Protein AF-A0A8S3AY56-F1 (afdb_monomer)

Secondary structure (DSSP, 8-state):
------PPPPHHHHHHHHHHHHHTTT-S--SS---S-EEEEE-HHHHHHHGGGHHHHGGGEEEEESSS----EEEEEEEEEE---HHHHHHHHHHHHTT-EEEEEEEESSPPPHHHHHHHHHHT-

Nearest PDB structures (foldseek):
  1y9j-assembly1_A  TM=8.252E-01  e=1.078E-09  Rattus norvegicus
  1mqs-assembly1_A  TM=8.096E-01  e=7.688E-08  Saccharomyces cerevisiae
  6xm1-assembly2_C  TM=7.464E-01  e=9.213E-07  Thermochaetoides thermophila
  6xjl-assembly1_A  TM=7.254E-01  e=1.115E-06  Thermochaetoides thermophila
  6xmd-assembly1_A  TM=7.052E-01  e=2.899E-06  Thermochaetoides thermophila

Foldseek 3Di:
DDDPPPDPQDPVRVLLQVVLCLQCLVDPDDPARDQAAAEEEEEPVQCVSCVVVCVRPPPRYHYDYLPDDAAADAEHHYRYEYALDPSSLLSLLVCLVVNRYNYYHYHHPDDHDPVSVVSSVVSND

Radius of gyration: 15.76 Å; Cα contacts (8 Å, |Δi|>4): 165; chains: 1; bounding box: 28×42×46 Å

Mean predicted aligned error: 6.56 Å

Solvent-accessible surface area (backbone atoms only — not comparable to full-atom values): 7406 Å² total; per-residue (Å²): 140,80,79,81,81,89,62,86,77,49,75,67,53,51,52,52,52,51,51,41,28,53,74,36,74,66,46,94,81,64,101,59,69,62,77,65,64,32,35,40,34,24,38,76,69,33,44,67,67,43,60,87,49,41,93,81,61,53,93,40,50,47,81,41,54,65,85,53,90,80,78,73,42,63,88,32,41,33,36,37,36,27,60,68,42,73,69,50,42,55,50,49,18,52,46,51,62,66,52,30,40,61,41,81,44,82,41,56,78,47,87,67,52,70,70,58,50,54,49,38,64,60,37,60,106

Organism: NCBI:txid392030

Structure (mmCIF, N/CA/C/O backbone):
data_AF-A0A8S3AY56-F1
#
_entry.id   AF-A0A8S3AY56-F1
#
loop_
_atom_site.group_PDB
_atom_site.id
_atom_site.type_symbol
_atom_site.label_atom_id
_atom_site.label_alt_id
_atom_site.label_comp_id
_atom_site.label_asym_id
_atom_site.label_entity_id
_atom_site.label_seq_id
_atom_site.pdbx_PDB_ins_code
_atom_site.Cartn_x
_atom_site.Cartn_y
_atom_site.Cartn_z
_atom_site.occupancy
_atom_site.B_iso_or_equiv
_atom_site.auth_seq_id
_atom_site.auth_comp_id
_atom_site.auth_asym_id
_atom_site.auth_atom_id
_atom_site.pdbx_PDB_model_num
ATOM 1 N N . MET A 1 1 ? 6.755 24.588 -30.502 1.00 38.00 1 MET A N 1
ATOM 2 C CA . MET A 1 1 ? 5.720 23.535 -30.576 1.00 38.00 1 MET A CA 1
ATOM 3 C C . MET A 1 1 ? 6.403 22.260 -31.046 1.00 38.00 1 MET A C 1
ATOM 5 O O . MET A 1 1 ? 6.470 22.011 -32.239 1.00 38.00 1 MET A O 1
ATOM 9 N N . THR A 1 2 ? 7.035 21.526 -30.134 1.00 44.47 2 THR A N 1
ATOM 10 C CA . THR A 1 2 ? 7.699 20.255 -30.449 1.00 44.47 2 THR A CA 1
ATOM 11 C C . THR A 1 2 ? 6.752 19.130 -30.059 1.00 44.47 2 THR A C 1
ATOM 13 O O . THR A 1 2 ? 6.453 18.963 -28.878 1.00 44.47 2 THR A O 1
ATOM 16 N N . SER A 1 3 ? 6.235 18.411 -31.052 1.00 41.81 3 SER A N 1
ATOM 17 C CA . SER A 1 3 ? 5.467 17.179 -30.859 1.00 41.81 3 SER A CA 1
ATOM 18 C C . SER A 1 3 ? 6.274 16.181 -30.014 1.00 41.81 3 SER A C 1
ATOM 20 O O . SER A 1 3 ? 7.483 16.073 -30.236 1.00 41.81 3 SER A O 1
ATOM 22 N N . PRO A 1 4 ? 5.666 15.445 -29.067 1.00 56.12 4 PRO A N 1
ATOM 23 C CA . PRO A 1 4 ? 6.395 14.430 -28.322 1.00 56.12 4 PRO A CA 1
ATOM 24 C C . PRO A 1 4 ? 6.734 13.264 -29.259 1.00 56.12 4 PRO A C 1
ATOM 26 O O . PRO A 1 4 ? 5.906 12.809 -30.050 1.00 56.12 4 P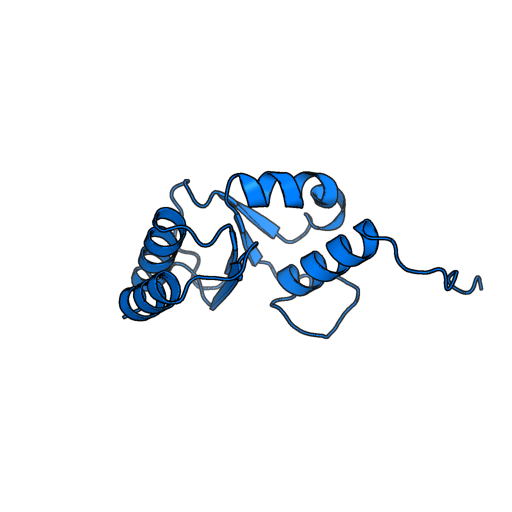RO A O 1
ATOM 29 N N . SER A 1 5 ? 7.987 12.821 -29.197 1.00 52.19 5 SER A N 1
ATOM 30 C CA . SER A 1 5 ? 8.522 11.683 -29.938 1.00 52.19 5 SER A CA 1
ATOM 31 C C . SER A 1 5 ? 7.744 10.413 -29.592 1.00 52.19 5 SER A C 1
ATOM 33 O O . SER A 1 5 ? 7.879 9.880 -28.493 1.00 52.19 5 SER A O 1
ATOM 35 N N . ASN A 1 6 ? 6.945 9.924 -30.538 1.00 55.56 6 ASN A N 1
ATOM 36 C CA . ASN A 1 6 ? 6.160 8.696 -30.419 1.00 55.56 6 ASN A CA 1
ATOM 37 C C . ASN A 1 6 ? 7.049 7.458 -30.671 1.00 55.56 6 ASN A C 1
ATOM 39 O O . ASN A 1 6 ? 6.867 6.734 -31.648 1.00 55.56 6 ASN A O 1
ATOM 43 N N . GLY A 1 7 ? 8.088 7.284 -29.848 1.00 67.38 7 GLY A N 1
ATOM 44 C CA . GLY A 1 7 ? 8.887 6.057 -29.793 1.00 67.38 7 GLY A CA 1
ATOM 45 C C . GLY A 1 7 ? 8.236 5.026 -28.862 1.00 67.38 7 GLY A C 1
ATOM 46 O O . GLY A 1 7 ? 7.449 5.417 -27.999 1.00 67.38 7 GLY A O 1
ATOM 47 N N . PRO A 1 8 ? 8.531 3.720 -29.008 1.00 76.12 8 PRO A N 1
ATOM 48 C CA . PRO A 1 8 ? 8.049 2.724 -28.057 1.00 76.12 8 PRO A CA 1
ATOM 49 C C . PRO A 1 8 ? 8.560 3.077 -26.655 1.00 76.12 8 PRO A C 1
ATOM 51 O O . PRO A 1 8 ? 9.759 3.283 -26.462 1.00 76.12 8 PRO A O 1
ATOM 54 N N . LEU A 1 9 ? 7.638 3.179 -25.696 1.00 78.06 9 LEU A N 1
ATOM 55 C CA . LEU A 1 9 ? 7.946 3.463 -24.295 1.00 78.06 9 LEU A CA 1
ATOM 56 C C . LEU A 1 9 ? 8.951 2.430 -23.766 1.00 78.06 9 LEU A C 1
ATOM 58 O O . LEU A 1 9 ? 8.790 1.226 -23.983 1.00 78.06 9 LEU A O 1
ATOM 62 N N . SER A 1 10 ? 9.988 2.885 -23.064 1.00 88.56 10 SER A N 1
ATOM 63 C CA . SER A 1 10 ? 10.966 1.980 -22.461 1.00 88.56 10 SER A CA 1
ATOM 64 C C . SER A 1 10 ? 10.345 1.201 -21.295 1.00 88.56 10 SER A C 1
ATOM 66 O O . SER A 1 10 ? 9.312 1.587 -20.745 1.00 88.56 10 SER A O 1
ATOM 68 N N . LEU A 1 11 ? 10.980 0.104 -20.866 1.00 87.75 11 LEU A N 1
ATOM 69 C CA . LEU A 1 11 ? 10.566 -0.602 -19.644 1.00 87.75 11 LEU A CA 1
ATOM 70 C C . LEU A 1 11 ? 10.533 0.349 -18.436 1.00 87.75 11 LEU A C 1
ATOM 72 O O . LEU A 1 11 ? 9.610 0.289 -17.628 1.00 87.75 11 LEU A O 1
ATOM 76 N N . ARG A 1 12 ? 11.510 1.261 -18.354 1.00 85.25 12 ARG A N 1
ATOM 77 C CA . ARG A 1 12 ? 11.580 2.277 -17.302 1.00 85.25 12 ARG A CA 1
ATOM 78 C C . ARG A 1 12 ? 10.377 3.219 -17.353 1.00 85.25 12 ARG A C 1
ATOM 80 O O . ARG A 1 12 ? 9.806 3.509 -16.309 1.00 85.25 12 ARG A O 1
ATOM 87 N N . ASP A 1 13 ? 9.956 3.644 -18.543 1.00 87.00 13 ASP A N 1
ATOM 88 C CA . ASP A 1 13 ? 8.790 4.525 -18.696 1.00 87.00 13 ASP A CA 1
ATOM 89 C C . ASP A 1 13 ? 7.498 3.831 -18.250 1.00 87.00 13 ASP A C 1
ATOM 91 O O . ASP A 1 13 ? 6.681 4.433 -17.556 1.00 87.00 13 ASP A O 1
ATOM 95 N N . HIS A 1 14 ? 7.339 2.544 -18.576 1.00 87.31 14 HIS A N 1
ATOM 96 C CA . HIS A 1 14 ? 6.202 1.748 -18.107 1.00 87.31 14 HIS A CA 1
ATOM 97 C C . HIS A 1 14 ? 6.210 1.571 -16.585 1.00 87.31 14 HIS A C 1
ATOM 99 O O . HIS A 1 14 ? 5.164 1.696 -15.950 1.00 87.31 14 HIS A O 1
ATOM 105 N N . GLN A 1 15 ? 7.379 1.321 -15.986 1.00 86.25 15 GLN A N 1
ATOM 106 C CA . GLN A 1 15 ? 7.521 1.230 -14.531 1.00 86.25 15 GLN A CA 1
ATOM 107 C C . GLN A 1 15 ? 7.150 2.551 -13.851 1.00 86.25 15 GLN A C 1
ATOM 109 O O . GLN A 1 15 ? 6.367 2.555 -12.904 1.00 86.25 15 GLN A O 1
ATOM 114 N N . ILE A 1 16 ? 7.652 3.679 -14.361 1.00 86.25 16 ILE A N 1
ATOM 115 C CA . ILE A 1 16 ? 7.317 5.010 -13.841 1.00 86.25 16 ILE A CA 1
ATOM 116 C C . ILE A 1 16 ? 5.814 5.272 -13.962 1.00 86.25 16 ILE A C 1
ATOM 118 O O . ILE A 1 16 ? 5.202 5.751 -13.009 1.00 86.25 16 ILE A O 1
ATOM 122 N N . ALA A 1 17 ? 5.204 4.944 -15.103 1.00 86.25 17 ALA A N 1
ATOM 123 C CA . ALA A 1 17 ? 3.770 5.116 -15.312 1.00 86.25 17 ALA A CA 1
ATOM 124 C C . ALA A 1 17 ? 2.938 4.280 -14.324 1.00 86.25 17 ALA A C 1
ATOM 126 O O . ALA A 1 17 ? 2.008 4.808 -13.714 1.00 86.25 17 ALA A O 1
ATOM 127 N N . ALA A 1 18 ? 3.310 3.015 -14.104 1.00 88.50 18 ALA A N 1
ATOM 128 C CA . ALA A 1 18 ? 2.637 2.139 -13.148 1.00 88.50 18 ALA A CA 1
ATOM 129 C C . ALA A 1 18 ? 2.747 2.663 -11.707 1.00 88.50 18 ALA A C 1
ATOM 131 O O . ALA A 1 18 ? 1.746 2.736 -10.998 1.00 88.50 18 ALA A O 1
ATOM 132 N N . ILE A 1 19 ? 3.937 3.104 -11.282 1.00 88.75 19 ILE A N 1
ATOM 133 C CA . ILE A 1 19 ? 4.129 3.686 -9.946 1.00 88.75 19 ILE A CA 1
ATOM 134 C C . ILE A 1 19 ? 3.326 4.983 -9.793 1.00 88.75 19 ILE A C 1
ATOM 136 O O . ILE A 1 19 ? 2.676 5.176 -8.771 1.00 88.75 19 ILE A O 1
ATOM 140 N N . LYS A 1 20 ? 3.289 5.853 -10.808 1.00 86.81 20 LYS A N 1
ATOM 141 C CA . LYS A 1 20 ? 2.453 7.065 -10.776 1.00 86.81 20 LYS A CA 1
ATOM 142 C C . LYS A 1 20 ? 0.969 6.735 -10.623 1.00 86.81 20 LYS A C 1
ATOM 144 O O . LYS A 1 20 ? 0.293 7.397 -9.844 1.00 86.81 20 LY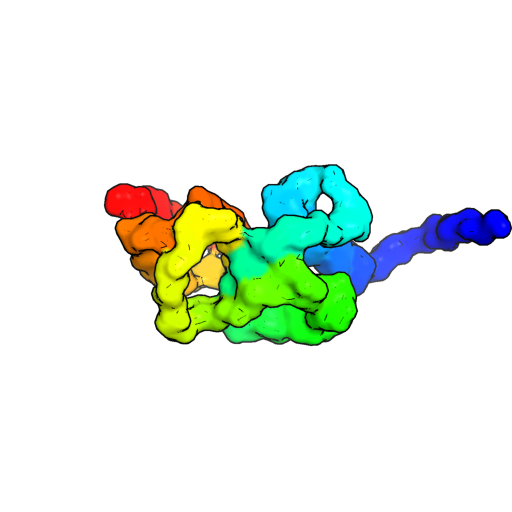S A O 1
ATOM 149 N N . GLN A 1 21 ? 0.477 5.699 -11.302 1.00 89.25 21 GLN A N 1
ATOM 150 C CA . GLN A 1 21 ? -0.901 5.233 -11.143 1.00 89.25 21 GLN A CA 1
ATOM 151 C C . GLN A 1 21 ? -1.175 4.724 -9.719 1.00 89.25 21 GLN A C 1
ATOM 153 O O . GLN A 1 21 ? -2.189 5.092 -9.127 1.00 89.25 21 GLN A O 1
ATOM 158 N N . ILE A 1 22 ? -0.255 3.943 -9.147 1.00 90.88 22 ILE A N 1
ATOM 159 C CA . ILE A 1 22 ? -0.339 3.458 -7.759 1.00 90.88 22 ILE A CA 1
ATOM 160 C C . ILE A 1 22 ? -0.418 4.634 -6.774 1.00 90.88 22 ILE A C 1
ATOM 162 O O . ILE A 1 22 ? -1.270 4.660 -5.888 1.00 90.88 22 ILE A O 1
ATOM 166 N N . LEU A 1 23 ? 0.428 5.648 -6.963 1.00 88.44 23 LEU A N 1
ATOM 167 C CA . LEU A 1 23 ? 0.442 6.859 -6.137 1.00 88.44 23 LEU A CA 1
ATOM 168 C C . LEU A 1 23 ? -0.792 7.746 -6.356 1.00 88.44 23 LEU A C 1
ATOM 170 O O . LEU A 1 23 ? -1.178 8.490 -5.459 1.00 88.44 23 LEU A O 1
ATOM 174 N N . ASN A 1 24 ? -1.448 7.623 -7.509 1.00 88.44 24 ASN A N 1
ATOM 175 C CA . ASN A 1 24 ? -2.739 8.234 -7.826 1.00 88.44 24 ASN A CA 1
ATOM 176 C C . ASN A 1 24 ? -3.926 7.377 -7.383 1.00 88.44 24 ASN A C 1
ATOM 178 O O . ASN A 1 24 ? -4.993 7.429 -8.000 1.00 88.44 24 ASN A O 1
ATOM 182 N N . LEU A 1 25 ? -3.755 6.589 -6.318 1.00 89.50 25 LEU A N 1
ATOM 183 C CA . LEU A 1 25 ? -4.831 5.805 -5.712 1.00 89.50 25 LEU A CA 1
ATOM 184 C C . LEU A 1 25 ? -5.480 4.834 -6.718 1.00 89.50 25 LEU A C 1
ATOM 186 O O . LEU A 1 25 ? -6.684 4.592 -6.689 1.00 89.50 25 LEU A O 1
ATOM 190 N N . ASN A 1 26 ? -4.679 4.307 -7.652 1.00 88.62 26 ASN A N 1
ATOM 191 C CA . ASN A 1 26 ? -5.105 3.438 -8.754 1.00 88.62 26 ASN A CA 1
ATOM 192 C C . ASN A 1 26 ? -6.147 4.047 -9.708 1.00 88.62 26 ASN A C 1
ATOM 194 O O . ASN A 1 26 ? -6.758 3.328 -10.502 1.00 88.62 26 ASN A O 1
ATOM 198 N N . THR A 1 27 ? -6.326 5.369 -9.687 1.00 83.94 27 THR A N 1
ATOM 199 C CA . THR A 1 27 ? -7.218 6.059 -10.620 1.00 83.94 27 THR A CA 1
ATOM 200 C C . THR A 1 27 ? -6.568 6.181 -11.999 1.00 83.94 27 THR A C 1
ATOM 202 O O . THR A 1 27 ? -5.383 6.479 -12.142 1.00 83.94 27 THR A O 1
ATOM 205 N N . SER A 1 28 ? -7.354 5.959 -13.053 1.00 66.56 28 SER A N 1
ATOM 206 C CA . SER A 1 28 ? -6.904 6.013 -14.453 1.00 66.56 28 SER A CA 1
ATOM 207 C C . SER A 1 28 ? -6.670 7.438 -14.978 1.00 66.56 28 SER A C 1
ATOM 209 O O . SER A 1 28 ? -6.411 7.629 -16.165 1.00 66.56 28 SER A O 1
ATOM 211 N N . SER A 1 29 ? -6.773 8.453 -14.117 1.00 59.47 29 SER A N 1
ATOM 212 C CA . SER A 1 29 ? -6.844 9.861 -14.508 1.00 59.47 29 SER A CA 1
ATOM 213 C C . SER A 1 29 ? -5.666 10.661 -13.960 1.00 59.47 29 SER A C 1
ATOM 215 O O . SER A 1 29 ? -5.778 11.309 -12.930 1.00 59.47 29 SER A O 1
ATOM 217 N N . SER A 1 30 ? -4.540 10.610 -14.678 1.00 55.44 30 SER A N 1
ATOM 218 C CA . SER A 1 30 ? -3.605 11.722 -14.949 1.00 55.44 30 SER A CA 1
ATOM 219 C C . SER A 1 30 ? -2.166 11.216 -15.104 1.00 55.44 30 SER A C 1
ATOM 221 O O . SER A 1 30 ? -1.694 10.377 -14.342 1.00 55.44 30 SE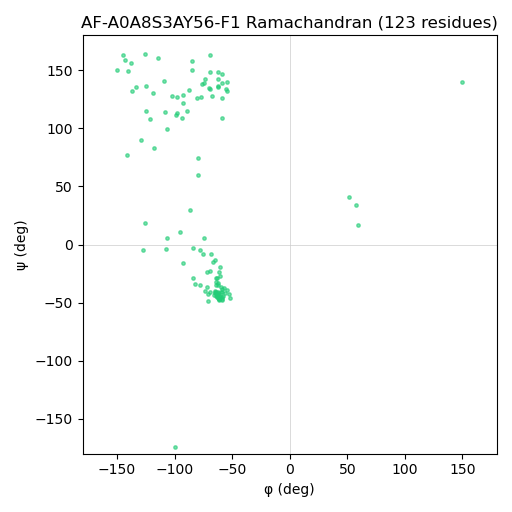R A O 1
ATOM 223 N N . ALA A 1 31 ? -1.431 11.788 -16.064 1.00 60.12 31 ALA A N 1
ATOM 224 C CA . ALA A 1 31 ? 0.018 11.607 -16.208 1.00 60.12 31 ALA A CA 1
ATOM 225 C C . ALA A 1 31 ? 0.828 12.261 -15.062 1.00 60.12 31 ALA A C 1
ATOM 227 O O . ALA A 1 31 ? 2.048 12.086 -14.979 1.00 60.12 31 ALA A O 1
ATOM 228 N N . THR A 1 32 ? 0.163 13.028 -14.194 1.00 64.75 32 THR A N 1
ATOM 229 C CA . THR A 1 32 ? 0.743 13.724 -13.041 1.00 64.75 32 THR A CA 1
ATOM 230 C C . THR A 1 32 ? 0.301 13.070 -11.739 1.00 64.75 32 THR A C 1
ATOM 232 O O . THR A 1 32 ? -0.862 12.696 -11.605 1.00 64.75 32 THR A O 1
ATOM 235 N N . VAL A 1 33 ? 1.210 12.974 -10.766 1.00 64.44 33 VAL A N 1
ATOM 236 C CA . VAL A 1 33 ? 0.851 12.559 -9.404 1.00 64.44 33 VAL A CA 1
ATOM 237 C C . VAL A 1 33 ? -0.010 13.653 -8.770 1.00 64.44 33 VAL A C 1
ATOM 239 O O . VAL A 1 33 ? 0.364 14.825 -8.810 1.00 64.44 33 VAL A O 1
ATOM 242 N N . ASP A 1 34 ? -1.168 13.281 -8.236 1.00 72.88 34 ASP A N 1
ATOM 243 C CA . ASP A 1 34 ? -2.068 14.172 -7.514 1.00 72.88 34 ASP A CA 1
ATOM 244 C C . ASP A 1 34 ? -1.395 14.730 -6.245 1.00 72.88 34 ASP A C 1
ATOM 246 O O . ASP A 1 34 ? -0.658 14.031 -5.547 1.00 72.88 34 ASP A O 1
ATOM 250 N N . THR A 1 35 ? -1.677 16.000 -5.947 1.00 74.88 35 THR A N 1
ATOM 251 C CA . THR A 1 35 ? -1.070 16.771 -4.855 1.00 74.88 35 THR A CA 1
ATOM 252 C C . THR A 1 35 ? -1.634 16.454 -3.471 1.00 74.88 35 THR A C 1
ATOM 254 O O . THR A 1 35 ? -1.137 17.000 -2.486 1.00 74.88 35 THR A O 1
ATOM 257 N N . ALA A 1 36 ? -2.669 15.613 -3.360 1.00 82.75 36 ALA A N 1
ATOM 258 C CA . ALA A 1 36 ? -3.159 15.199 -2.051 1.00 82.75 36 ALA A CA 1
ATOM 259 C C . ALA A 1 36 ? -2.073 14.427 -1.291 1.00 82.75 36 ALA A C 1
ATOM 261 O O . ALA A 1 36 ? -1.400 13.562 -1.862 1.00 82.75 36 ALA A O 1
ATOM 262 N N . TRP A 1 37 ? -1.931 14.734 -0.002 1.00 87.75 37 TRP A N 1
ATOM 263 C CA . TRP A 1 37 ? -1.018 14.037 0.896 1.00 87.75 37 TRP A CA 1
ATOM 264 C C . TRP A 1 37 ? -1.405 12.566 1.017 1.00 87.75 37 TRP A C 1
ATOM 266 O O . TRP A 1 37 ? -2.582 12.240 1.154 1.00 87.75 37 TRP A O 1
ATOM 276 N N . LYS A 1 38 ? -0.410 11.678 0.945 1.00 91.62 38 LYS A N 1
ATOM 277 C CA . LYS A 1 38 ? -0.590 10.224 1.068 1.00 91.62 38 LYS A CA 1
ATOM 278 C C . LYS A 1 38 ? 0.552 9.633 1.885 1.00 91.62 38 LYS A C 1
ATOM 280 O O . LYS A 1 38 ? 1.685 10.126 1.833 1.00 91.62 38 LYS A O 1
ATOM 285 N N . VAL A 1 39 ? 0.280 8.553 2.607 1.00 93.56 39 VAL A N 1
ATOM 286 C CA . VAL A 1 39 ? 1.325 7.753 3.256 1.00 93.56 39 VAL A CA 1
ATOM 287 C C . VAL A 1 39 ? 1.719 6.628 2.310 1.00 93.56 39 VAL A C 1
ATOM 289 O O . VAL A 1 39 ? 0.871 5.831 1.929 1.00 93.56 39 VAL A O 1
ATOM 292 N N . LEU A 1 40 ? 2.993 6.544 1.926 1.00 94.31 40 LEU A N 1
ATOM 293 C CA . LEU A 1 40 ? 3.521 5.410 1.170 1.00 94.31 40 LEU A CA 1
ATOM 294 C C . LEU A 1 40 ? 4.200 4.436 2.130 1.00 94.31 40 LEU A C 1
ATOM 296 O O . LEU A 1 40 ? 5.250 4.743 2.700 1.00 94.31 40 LEU A O 1
ATOM 300 N N . ILE A 1 41 ? 3.610 3.256 2.269 1.00 96.00 41 ILE A N 1
ATOM 301 C CA . ILE A 1 41 ? 4.141 2.143 3.041 1.00 96.00 41 ILE A CA 1
ATOM 302 C C . ILE A 1 41 ? 4.857 1.175 2.104 1.00 96.00 41 ILE A C 1
ATOM 304 O O . ILE A 1 41 ? 4.260 0.686 1.149 1.00 96.00 41 ILE A O 1
ATOM 308 N N . TYR A 1 42 ? 6.109 0.845 2.409 1.00 95.69 42 TYR A N 1
ATOM 309 C CA . TYR A 1 42 ? 6.913 -0.079 1.606 1.00 95.69 42 TYR A CA 1
ATOM 310 C C . TYR A 1 42 ? 7.718 -1.057 2.467 1.00 95.69 42 TYR A C 1
ATOM 312 O O . TYR A 1 42 ? 8.025 -0.793 3.634 1.00 95.69 42 TYR A O 1
ATOM 320 N N . ASP A 1 43 ? 8.071 -2.197 1.883 1.00 95.81 43 ASP A N 1
ATOM 321 C CA . ASP A 1 43 ? 9.025 -3.157 2.434 1.00 95.81 43 ASP A CA 1
ATOM 322 C C . ASP A 1 43 ? 10.408 -2.991 1.780 1.00 95.81 43 ASP A C 1
ATOM 324 O O . ASP A 1 43 ? 10.643 -2.047 1.028 1.00 95.81 43 ASP A O 1
ATOM 328 N N . GLU A 1 44 ? 11.351 -3.881 2.092 1.00 94.38 44 GLU A N 1
ATOM 329 C CA . GLU A 1 44 ? 12.723 -3.797 1.568 1.00 94.38 44 GLU A CA 1
ATOM 330 C C . GLU A 1 44 ? 12.755 -3.816 0.032 1.00 94.38 44 GLU A C 1
ATOM 332 O O . GLU A 1 44 ? 13.403 -2.967 -0.576 1.00 94.38 44 GLU A O 1
ATOM 337 N N . LEU A 1 45 ? 11.983 -4.703 -0.607 1.00 94.81 45 LEU A N 1
ATOM 338 C CA . LEU A 1 45 ? 11.933 -4.766 -2.069 1.00 94.81 45 LEU A CA 1
ATOM 339 C C . LEU A 1 45 ? 11.238 -3.538 -2.673 1.00 94.81 45 LEU A C 1
ATOM 341 O O . LEU A 1 45 ? 11.693 -2.998 -3.682 1.00 94.81 45 LEU A O 1
ATOM 345 N N . GLY A 1 46 ? 10.150 -3.069 -2.058 1.00 93.38 46 GLY A N 1
ATOM 346 C CA . GLY A 1 46 ? 9.474 -1.844 -2.469 1.00 93.38 46 GLY A CA 1
ATOM 347 C C . GLY A 1 46 ? 10.404 -0.634 -2.408 1.00 93.38 46 GLY A C 1
ATOM 348 O O . GLY A 1 46 ? 10.418 0.174 -3.338 1.00 93.38 46 GLY A O 1
ATOM 349 N N . GLN A 1 47 ? 11.239 -0.541 -1.369 1.00 93.12 47 GLN A N 1
ATOM 350 C CA . GLN A 1 47 ? 12.258 0.500 -1.250 1.00 93.12 47 GLN A CA 1
ATOM 351 C C . GLN A 1 47 ? 13.235 0.472 -2.429 1.00 93.12 47 GLN A C 1
ATOM 353 O O . GLN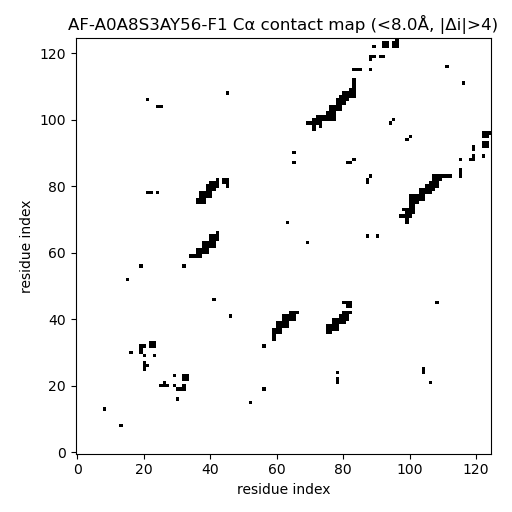 A 1 47 ? 13.484 1.520 -3.023 1.00 93.12 47 GLN A O 1
ATOM 358 N N . ASP A 1 48 ? 13.748 -0.704 -2.791 1.00 93.06 48 ASP A N 1
ATOM 359 C CA . ASP A 1 48 ? 14.698 -0.863 -3.897 1.00 93.06 48 ASP A CA 1
ATOM 360 C C . ASP A 1 48 ? 14.088 -0.482 -5.256 1.00 93.06 48 ASP A C 1
ATOM 362 O O . ASP A 1 48 ? 14.766 0.099 -6.106 1.00 93.06 48 ASP A O 1
ATOM 366 N N . ILE A 1 49 ? 12.793 -0.748 -5.457 1.00 90.94 49 ILE A N 1
ATOM 367 C CA . ILE A 1 49 ? 12.060 -0.376 -6.678 1.00 90.94 49 ILE A CA 1
ATOM 368 C C . ILE A 1 49 ? 11.771 1.132 -6.727 1.00 90.94 49 ILE A C 1
ATOM 370 O O . ILE A 1 49 ? 11.864 1.749 -7.789 1.00 90.94 49 ILE A O 1
ATOM 374 N N . ILE A 1 50 ? 11.411 1.738 -5.593 1.00 88.56 50 ILE A N 1
ATOM 375 C CA . ILE A 1 50 ? 10.993 3.144 -5.520 1.00 88.56 50 ILE A CA 1
ATOM 376 C C . ILE A 1 50 ? 12.194 4.100 -5.459 1.00 88.56 50 ILE A C 1
ATOM 378 O O . ILE A 1 50 ? 12.129 5.203 -6.008 1.00 88.56 50 ILE A O 1
ATOM 382 N N . ALA A 1 51 ? 13.298 3.711 -4.815 1.00 88.19 51 ALA A N 1
ATOM 383 C CA . ALA A 1 51 ? 14.465 4.570 -4.597 1.00 88.19 51 ALA A CA 1
ATOM 384 C C . ALA A 1 51 ? 15.015 5.234 -5.882 1.00 88.19 51 ALA A C 1
ATOM 386 O O . ALA A 1 51 ? 15.269 6.441 -5.852 1.00 88.19 51 ALA A O 1
ATOM 387 N N . PRO A 1 52 ? 15.127 4.538 -7.032 1.00 85.81 52 PRO A N 1
ATOM 388 C CA . PRO A 1 52 ? 15.562 5.146 -8.293 1.00 85.81 52 PRO A CA 1
ATOM 389 C C . PRO A 1 52 ? 14.591 6.181 -8.879 1.00 85.81 52 PRO A C 1
ATOM 391 O O . PRO A 1 52 ? 14.969 6.904 -9.801 1.00 85.81 52 PRO A O 1
ATOM 394 N N . LEU A 1 53 ? 13.344 6.212 -8.400 1.00 82.19 53 LEU A N 1
ATOM 395 C CA . LEU A 1 53 ? 12.255 7.069 -8.885 1.00 82.19 53 LEU A CA 1
ATOM 396 C C . LEU A 1 53 ? 11.925 8.206 -7.907 1.00 82.19 53 LEU A C 1
ATOM 398 O O . LEU A 1 53 ? 11.099 9.069 -8.198 1.00 82.19 53 LEU A O 1
ATOM 402 N N . PHE A 1 54 ? 12.578 8.229 -6.745 1.00 77.50 54 PHE A N 1
ATOM 403 C CA . PHE A 1 54 ? 12.238 9.084 -5.611 1.00 77.50 54 PHE A CA 1
ATOM 404 C C . PHE A 1 54 ? 12.231 10.580 -5.950 1.00 77.50 54 PHE A C 1
ATOM 406 O O . PHE A 1 54 ? 11.365 11.319 -5.488 1.00 77.50 54 PHE A O 1
ATOM 413 N N . THR A 1 55 ? 13.156 11.031 -6.801 1.00 74.69 55 THR A N 1
ATOM 414 C CA . THR A 1 55 ? 13.245 12.433 -7.242 1.00 74.69 55 THR A CA 1
ATOM 415 C C . THR A 1 55 ? 12.006 12.911 -7.999 1.00 74.69 55 THR A C 1
ATOM 417 O O . THR A 1 55 ? 11.748 14.109 -8.021 1.00 74.69 55 THR A O 1
ATOM 420 N N . GLU A 1 56 ? 11.230 12.002 -8.593 1.00 71.44 56 GLU A N 1
ATOM 421 C CA . GLU A 1 56 ? 10.059 12.332 -9.413 1.00 71.44 56 GLU A CA 1
ATOM 422 C C . GLU A 1 56 ? 8.741 12.355 -8.620 1.00 71.44 56 GLU A C 1
ATOM 424 O O . GLU A 1 56 ? 7.750 12.893 -9.110 1.00 71.44 56 GLU A O 1
ATOM 429 N N . ILE A 1 57 ? 8.708 11.782 -7.408 1.00 72.19 57 ILE A N 1
ATOM 430 C CA . ILE A 1 57 ? 7.455 11.466 -6.687 1.00 72.19 57 ILE A CA 1
ATOM 431 C C . ILE A 1 57 ? 7.379 12.013 -5.250 1.00 72.19 57 ILE A C 1
ATOM 433 O O . ILE A 1 57 ? 6.349 11.881 -4.598 1.00 72.19 57 ILE A O 1
ATOM 437 N N . LYS A 1 58 ? 8.446 12.627 -4.721 1.00 68.88 58 LYS A N 1
ATOM 438 C CA . LYS A 1 58 ? 8.582 12.895 -3.273 1.00 68.88 58 LYS A CA 1
ATOM 439 C C . LYS A 1 58 ? 7.682 14.001 -2.702 1.00 68.88 58 LYS A C 1
ATOM 441 O O . LYS A 1 58 ? 7.467 14.024 -1.497 1.00 68.88 58 LYS A O 1
ATOM 446 N N . ILE A 1 59 ? 7.207 14.945 -3.515 1.00 69.38 59 ILE A N 1
ATOM 447 C CA . ILE A 1 59 ? 6.725 16.249 -3.008 1.00 69.38 59 ILE A CA 1
ATOM 448 C C . ILE A 1 59 ? 5.505 16.117 -2.070 1.00 69.38 59 ILE A C 1
ATOM 450 O O . ILE A 1 59 ? 5.384 16.914 -1.145 1.00 69.38 59 ILE A O 1
ATOM 454 N N . TYR A 1 60 ? 4.665 15.090 -2.246 1.00 77.44 60 TYR A N 1
ATOM 455 C CA . TYR A 1 60 ? 3.395 14.924 -1.514 1.00 77.44 60 TYR A CA 1
ATOM 456 C C . TYR A 1 60 ? 3.255 13.567 -0.794 1.00 77.44 60 TYR A C 1
ATOM 458 O O . TYR A 1 60 ? 2.145 13.148 -0.463 1.00 77.44 60 TYR A O 1
ATOM 466 N N . LEU A 1 61 ? 4.368 12.856 -0.560 1.00 86.12 61 LEU A N 1
ATOM 467 C CA . LEU A 1 61 ? 4.363 11.507 0.021 1.00 86.12 61 LEU A CA 1
ATOM 468 C C . LEU A 1 61 ? 5.106 11.443 1.356 1.00 86.12 61 LEU A C 1
ATOM 470 O O . LEU A 1 61 ? 6.275 11.827 1.455 1.00 86.12 61 LEU A O 1
ATOM 474 N N . LEU A 1 62 ? 4.454 10.860 2.364 1.00 90.25 62 LEU A N 1
ATOM 475 C CA . LEU A 1 62 ? 5.091 10.467 3.616 1.00 90.25 62 LEU A CA 1
ATOM 476 C C . LEU A 1 62 ? 5.540 9.004 3.535 1.00 90.25 62 LEU A C 1
ATOM 478 O O . LEU A 1 62 ? 4.726 8.088 3.555 1.00 90.25 62 LEU A O 1
ATOM 482 N N . PHE A 1 63 ? 6.849 8.788 3.464 1.00 90.69 63 PHE A N 1
ATOM 483 C CA . PHE A 1 63 ? 7.459 7.464 3.355 1.00 90.69 63 PHE A CA 1
ATOM 484 C C . PHE A 1 63 ? 7.529 6.775 4.723 1.00 90.69 63 PHE A C 1
ATOM 486 O O . PHE A 1 63 ? 8.075 7.336 5.677 1.00 90.69 63 PHE A O 1
ATOM 493 N N . LYS A 1 64 ? 6.993 5.554 4.819 1.00 93.50 64 LYS A N 1
ATOM 494 C CA . LYS A 1 64 ? 7.022 4.724 6.029 1.00 93.50 64 LYS A CA 1
ATOM 495 C C . LYS A 1 64 ? 7.436 3.296 5.688 1.00 93.50 64 LYS A C 1
ATOM 497 O O . LYS A 1 64 ? 6.935 2.695 4.743 1.00 93.50 64 LYS A O 1
ATOM 502 N N . SER A 1 65 ? 8.327 2.730 6.496 1.00 94.44 65 SER A N 1
ATOM 503 C CA . SER A 1 65 ? 8.649 1.309 6.388 1.00 94.44 65 SER A CA 1
ATOM 504 C C . SER A 1 65 ? 7.497 0.476 6.948 1.00 94.44 65 SER A C 1
ATOM 506 O O . SER A 1 65 ? 6.911 0.820 7.974 1.00 94.44 65 SER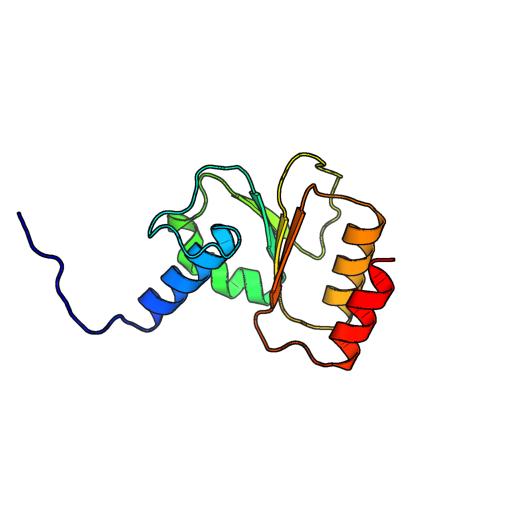 A O 1
ATOM 508 N N . LEU A 1 66 ? 7.210 -0.665 6.325 1.00 95.31 66 LEU A N 1
ATOM 509 C CA . LEU A 1 66 ? 6.265 -1.647 6.853 1.00 95.31 66 LEU A CA 1
ATOM 510 C C . LEU A 1 66 ? 6.703 -2.195 8.220 1.00 95.31 66 LEU A C 1
ATOM 512 O O . LEU A 1 66 ? 5.863 -2.613 9.009 1.00 95.31 66 LEU A O 1
ATOM 516 N N . LYS A 1 67 ? 8.010 -2.202 8.515 1.00 91.69 67 LYS A N 1
ATOM 517 C CA . LYS A 1 67 ? 8.558 -2.729 9.775 1.00 91.69 67 LYS A CA 1
ATOM 518 C C . LYS A 1 67 ? 8.522 -1.711 10.915 1.00 91.69 67 LYS A C 1
ATOM 520 O O . LYS A 1 67 ? 8.396 -2.124 12.063 1.00 91.69 67 LYS A O 1
ATOM 525 N N . SER A 1 68 ? 8.594 -0.412 10.625 1.00 91.69 68 SER A N 1
ATOM 526 C CA . SER A 1 68 ? 8.595 0.635 11.657 1.00 91.69 68 SER A CA 1
ATOM 527 C C . SER A 1 68 ? 7.245 0.753 12.349 1.00 91.69 68 SER A C 1
ATOM 529 O O . SER A 1 68 ? 6.218 0.551 11.704 1.00 91.69 68 SER A O 1
ATOM 531 N N . ASP A 1 69 ? 7.230 1.133 13.622 1.00 88.44 69 ASP A N 1
ATOM 532 C CA . ASP A 1 69 ? 6.002 1.556 14.298 1.00 88.44 69 ASP A CA 1
ATOM 533 C C . ASP A 1 69 ? 5.372 2.758 13.581 1.00 88.44 69 ASP A C 1
ATOM 535 O O . ASP A 1 69 ? 6.065 3.572 12.956 1.00 88.44 69 ASP A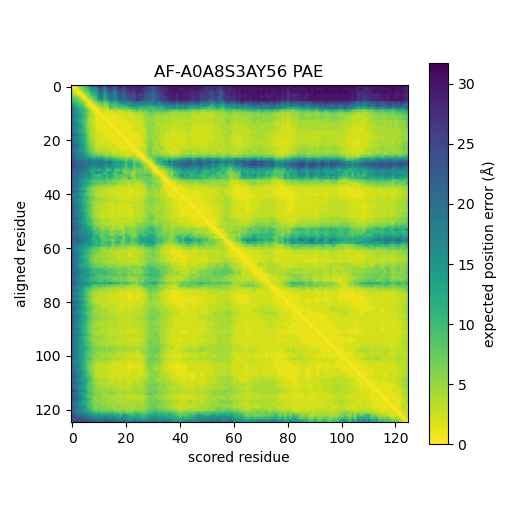 O 1
ATOM 539 N N . ARG A 1 70 ? 4.039 2.821 13.599 1.00 91.00 70 ARG A N 1
ATOM 540 C CA . ARG A 1 70 ? 3.255 3.839 12.896 1.00 91.00 70 ARG A CA 1
ATOM 541 C C . ARG A 1 70 ? 2.145 4.326 13.805 1.00 91.00 70 ARG A C 1
ATOM 543 O O . ARG A 1 70 ? 1.441 3.515 14.395 1.00 91.00 70 ARG A O 1
ATOM 550 N N . ASP A 1 71 ? 2.024 5.641 13.881 1.00 87.69 71 ASP A N 1
ATOM 551 C CA . ASP A 1 71 ? 0.953 6.313 14.602 1.00 87.69 71 ASP A CA 1
ATOM 552 C C . ASP A 1 71 ? -0.293 6.434 13.705 1.00 87.69 71 ASP A C 1
ATOM 554 O O . ASP A 1 71 ? -0.134 6.538 12.480 1.00 87.69 71 ASP A O 1
ATOM 558 N N . PRO A 1 72 ? -1.507 6.443 14.285 1.00 89.25 72 PRO A N 1
ATOM 559 C CA . PRO A 1 72 ? -2.739 6.715 13.549 1.00 89.25 72 PRO A CA 1
ATOM 560 C C . PRO A 1 72 ? -2.726 8.095 12.881 1.00 89.25 72 PRO A C 1
ATOM 562 O O . PRO A 1 72 ? -2.265 9.083 13.460 1.00 89.25 72 PRO A O 1
ATOM 565 N N . VAL A 1 73 ? -3.238 8.151 11.653 1.00 89.62 73 VAL A N 1
ATOM 566 C CA . VAL A 1 73 ? -3.421 9.352 10.835 1.00 89.62 73 VAL A CA 1
ATOM 567 C C . VAL A 1 73 ? -4.747 9.235 10.071 1.00 89.62 73 VAL A C 1
ATOM 569 O O . VAL A 1 73 ? -4.784 8.949 8.873 1.00 89.62 73 VAL A O 1
ATOM 572 N N . ASP A 1 74 ? -5.840 9.477 10.789 1.00 83.38 74 ASP A N 1
ATOM 573 C CA . ASP A 1 74 ? -7.217 9.151 10.384 1.00 83.38 74 ASP A CA 1
ATOM 574 C C . ASP A 1 74 ? -7.740 9.909 9.144 1.00 83.38 74 ASP A C 1
ATOM 576 O O . ASP A 1 74 ? -8.761 9.528 8.583 1.00 83.38 74 ASP A O 1
ATOM 580 N N . GLU A 1 75 ? -7.058 10.969 8.698 1.00 87.56 75 GLU A N 1
ATOM 581 C CA . GLU A 1 75 ? -7.488 11.848 7.590 1.00 87.56 75 GLU A CA 1
ATOM 582 C C . GLU A 1 75 ? -6.677 11.652 6.293 1.00 87.56 75 GLU A C 1
ATOM 584 O O . GLU A 1 75 ? -6.788 12.447 5.359 1.00 87.56 75 GLU A O 1
ATOM 589 N N . ILE A 1 76 ? -5.775 10.663 6.247 1.00 91.25 76 ILE A N 1
ATOM 590 C CA . ILE A 1 76 ? -4.857 10.479 5.115 1.00 91.25 76 ILE A CA 1
ATOM 591 C C . ILE A 1 76 ? -4.968 9.066 4.540 1.00 91.25 76 ILE A C 1
ATOM 593 O O . ILE A 1 76 ? -4.957 8.072 5.265 1.00 91.25 76 ILE A O 1
ATOM 597 N N . ALA A 1 77 ? -4.992 8.975 3.208 1.00 93.31 77 ALA A N 1
ATOM 598 C CA . ALA A 1 77 ? -4.929 7.711 2.483 1.00 93.31 77 ALA A CA 1
ATOM 599 C C . ALA A 1 77 ? -3.543 7.050 2.586 1.00 93.31 77 ALA A C 1
ATOM 601 O O . ALA A 1 77 ? -2.501 7.677 2.352 1.00 93.31 77 ALA A O 1
ATOM 602 N N . ALA A 1 78 ? -3.537 5.746 2.849 1.00 95.44 78 ALA A N 1
ATOM 603 C CA . ALA A 1 78 ? -2.352 4.906 2.869 1.00 95.44 78 ALA A CA 1
ATOM 604 C C . ALA A 1 78 ? -2.240 4.063 1.597 1.00 95.44 78 ALA A C 1
ATOM 606 O O . ALA A 1 78 ? -3.148 3.322 1.229 1.00 95.44 78 ALA A O 1
ATOM 607 N N . VAL A 1 79 ? -1.085 4.136 0.943 1.00 95.44 79 VAL A N 1
ATOM 608 C CA . VAL A 1 79 ? -0.716 3.338 -0.225 1.00 95.44 79 VAL A CA 1
ATOM 609 C C . VAL A 1 79 ? 0.343 2.333 0.208 1.00 95.44 79 VAL A C 1
ATOM 611 O O . VAL A 1 79 ? 1.451 2.712 0.573 1.00 95.44 79 VAL A O 1
ATOM 614 N N . TYR A 1 80 ? 0.016 1.047 0.168 1.00 96.81 80 TYR A N 1
ATOM 615 C CA . TYR A 1 80 ? 0.956 -0.038 0.426 1.00 96.81 80 TYR A CA 1
ATOM 616 C C . TYR A 1 80 ? 1.558 -0.492 -0.898 1.00 96.81 80 TYR A C 1
ATOM 618 O O . TYR A 1 80 ? 0.820 -0.796 -1.831 1.00 96.81 80 TYR A O 1
ATOM 626 N N . PHE A 1 81 ? 2.884 -0.558 -0.965 1.00 96.25 81 PHE A N 1
ATOM 627 C CA . PHE A 1 81 ? 3.644 -1.102 -2.084 1.00 96.25 81 PHE A CA 1
ATOM 628 C C . PHE A 1 81 ? 4.661 -2.117 -1.558 1.00 96.25 81 PHE A C 1
ATOM 630 O O . PHE A 1 81 ? 5.764 -1.753 -1.146 1.00 96.25 81 PHE A O 1
ATOM 637 N N . ILE A 1 82 ? 4.243 -3.381 -1.475 1.00 97.00 82 ILE A N 1
ATOM 638 C CA . ILE A 1 82 ? 4.945 -4.412 -0.694 1.00 97.00 82 ILE A CA 1
ATOM 639 C C . ILE A 1 82 ? 4.870 -5.793 -1.354 1.00 97.00 82 ILE A C 1
ATOM 641 O O . ILE A 1 82 ? 4.002 -6.057 -2.187 1.00 97.00 82 ILE A O 1
ATOM 645 N N . MET A 1 83 ? 5.731 -6.721 -0.946 1.00 97.25 83 MET A N 1
ATOM 646 C CA . MET A 1 83 ? 5.610 -8.133 -1.304 1.00 97.25 83 MET A CA 1
ATOM 647 C C . MET A 1 83 ? 4.482 -8.828 -0.524 1.00 97.25 83 MET A C 1
ATOM 649 O O . MET A 1 83 ? 4.362 -8.628 0.692 1.00 97.25 83 MET A O 1
ATOM 653 N N . PRO A 1 84 ? 3.690 -9.704 -1.177 1.00 96.31 84 PRO A N 1
ATOM 654 C CA . PRO A 1 84 ? 2.643 -10.485 -0.524 1.00 96.31 84 PRO A CA 1
ATOM 655 C C . PRO A 1 84 ? 3.253 -11.691 0.206 1.00 96.31 84 PRO A C 1
ATOM 657 O O . PRO A 1 84 ? 3.177 -12.825 -0.257 1.00 96.31 84 PRO A O 1
ATOM 660 N N . ILE A 1 85 ? 3.896 -11.444 1.346 1.00 95.88 85 ILE A N 1
ATOM 661 C CA . ILE A 1 85 ? 4.415 -12.486 2.244 1.00 95.88 85 ILE A CA 1
ATOM 662 C C . ILE A 1 85 ? 3.667 -12.465 3.576 1.00 95.88 85 ILE A C 1
ATOM 664 O O . ILE A 1 85 ? 3.058 -11.460 3.942 1.00 95.88 85 ILE A O 1
ATOM 668 N N . LYS A 1 86 ? 3.737 -13.566 4.328 1.00 94.88 86 LYS A N 1
ATOM 669 C CA . LYS A 1 86 ? 2.986 -13.748 5.579 1.00 94.88 86 LYS A CA 1
ATOM 670 C C . LYS A 1 86 ? 3.159 -12.589 6.568 1.00 94.88 86 LYS A C 1
ATOM 672 O O . LYS A 1 86 ? 2.165 -12.083 7.083 1.00 94.88 86 LYS A O 1
ATOM 677 N N . ASP A 1 87 ? 4.393 -12.143 6.785 1.00 94.31 87 ASP A N 1
ATOM 678 C CA . ASP A 1 87 ? 4.691 -11.043 7.709 1.00 94.31 87 ASP A CA 1
ATOM 679 C C . ASP A 1 87 ? 4.070 -9.722 7.236 1.00 94.31 87 ASP A C 1
ATOM 681 O O . ASP A 1 87 ? 3.488 -8.986 8.033 1.00 94.31 87 ASP A O 1
ATOM 685 N N . SER A 1 88 ? 4.121 -9.456 5.927 1.00 94.94 88 SER A N 1
ATOM 686 C CA . SER A 1 88 ? 3.517 -8.272 5.319 1.00 94.94 88 SER A CA 1
ATOM 687 C C . SER A 1 88 ? 2.001 -8.249 5.496 1.00 94.94 88 SER A C 1
ATOM 689 O O . SER A 1 88 ? 1.442 -7.236 5.911 1.00 94.94 88 SER A O 1
ATOM 691 N N . ILE A 1 89 ? 1.340 -9.378 5.232 1.00 95.56 89 ILE A N 1
ATOM 692 C CA . ILE A 1 89 ? -0.113 -9.518 5.381 1.00 95.56 89 ILE A CA 1
ATOM 693 C C . ILE A 1 89 ? -0.532 -9.396 6.843 1.00 95.56 89 ILE A C 1
ATOM 695 O O . ILE A 1 89 ? -1.475 -8.671 7.150 1.00 95.56 89 ILE A O 1
ATOM 699 N N . SER A 1 90 ? 0.201 -10.039 7.757 1.00 93.75 90 SER A N 1
ATOM 700 C CA . SER A 1 90 ? -0.051 -9.909 9.194 1.00 93.75 90 SER A CA 1
ATOM 701 C C . SER A 1 90 ? 0.063 -8.459 9.653 1.00 93.75 90 SER A C 1
ATOM 703 O O . SER A 1 90 ? -0.714 -8.019 10.501 1.00 93.75 90 SER A O 1
ATOM 705 N N . ARG A 1 91 ? 1.027 -7.711 9.107 1.00 94.62 91 ARG A N 1
ATOM 706 C CA . ARG A 1 91 ? 1.218 -6.309 9.456 1.00 94.62 91 ARG A CA 1
ATOM 707 C C . ARG A 1 91 ? 0.103 -5.420 8.908 1.00 94.62 91 ARG A C 1
ATOM 709 O O . ARG A 1 91 ? -0.390 -4.585 9.657 1.00 94.62 91 ARG A O 1
ATOM 716 N N . ILE A 1 92 ? -0.321 -5.629 7.659 1.00 95.19 92 ILE A N 1
ATOM 717 C CA . ILE A 1 92 ? -1.482 -4.927 7.089 1.00 95.19 92 ILE A CA 1
ATOM 718 C C . ILE A 1 92 ? -2.734 -5.199 7.928 1.00 95.19 92 ILE A C 1
ATOM 720 O O . ILE A 1 92 ? -3.434 -4.259 8.279 1.00 95.19 92 ILE A O 1
ATOM 724 N N . GLY A 1 93 ? -2.999 -6.462 8.278 1.00 94.19 93 GLY A N 1
ATOM 725 C CA . GLY A 1 93 ? -4.162 -6.828 9.092 1.00 94.19 93 GLY A CA 1
ATOM 726 C C . GLY A 1 93 ? -4.198 -6.076 10.423 1.00 94.19 93 GLY A C 1
ATOM 727 O O . GLY A 1 93 ? -5.233 -5.541 10.801 1.00 94.19 93 GLY A O 1
ATOM 728 N N . LYS A 1 94 ? -3.043 -5.937 11.088 1.00 92.56 94 LYS A N 1
ATOM 729 C CA . LYS A 1 94 ? -2.931 -5.124 12.305 1.00 92.56 94 LYS A CA 1
ATOM 730 C C . LYS A 1 94 ? -3.269 -3.649 12.053 1.00 92.56 94 LYS A C 1
ATOM 732 O O . LYS A 1 94 ? -4.050 -3.078 12.803 1.00 92.56 94 LYS A O 1
ATOM 737 N N . ASP A 1 95 ? -2.712 -3.0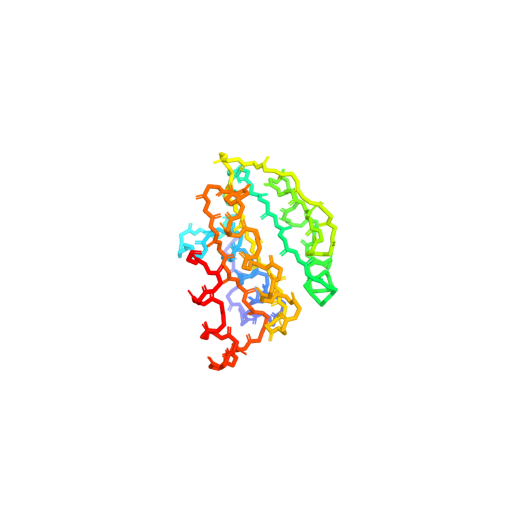49 11.001 1.00 93.69 95 ASP A N 1
ATOM 738 C CA . ASP A 1 95 ? -2.968 -1.637 10.678 1.00 93.69 95 ASP A CA 1
ATOM 739 C C . ASP A 1 95 ? -4.445 -1.367 10.324 1.00 93.69 95 ASP A C 1
ATOM 741 O O . ASP A 1 95 ? -4.949 -0.267 10.564 1.00 93.69 95 ASP A O 1
ATOM 745 N N . LEU A 1 96 ? -5.125 -2.351 9.722 1.00 93.00 96 LEU A N 1
ATOM 746 C CA . LEU A 1 96 ? -6.557 -2.301 9.414 1.00 93.00 96 LEU A CA 1
ATOM 747 C C . LEU A 1 96 ? -7.395 -2.394 10.693 1.00 93.00 96 LEU A C 1
ATOM 749 O O . LEU A 1 96 ? -8.271 -1.562 10.905 1.00 93.00 96 LEU A O 1
ATOM 753 N N . ALA A 1 97 ? -7.092 -3.356 11.569 1.00 91.31 97 ALA A N 1
ATOM 754 C CA . ALA A 1 97 ? -7.794 -3.534 12.841 1.00 91.31 97 ALA A CA 1
ATOM 755 C C . ALA A 1 97 ? -7.649 -2.316 13.773 1.00 91.31 97 ALA A C 1
ATOM 757 O O . ALA A 1 97 ? -8.569 -1.983 14.516 1.00 91.31 97 ALA A O 1
ATOM 758 N N . GLU A 1 98 ? -6.504 -1.632 13.719 1.00 91.62 98 GLU A N 1
ATOM 759 C CA . GLU A 1 98 ? -6.239 -0.407 14.483 1.00 91.62 98 GLU A CA 1
ATOM 760 C C . GLU A 1 98 ? -6.769 0.868 13.802 1.00 91.62 98 GLU A C 1
ATOM 762 O O . GLU A 1 98 ? -6.674 1.939 14.395 1.00 91.62 98 GLU A O 1
ATOM 767 N N . CYS A 1 99 ? -7.340 0.772 12.592 1.00 91.75 99 CYS A N 1
ATOM 768 C CA . CYS A 1 99 ? -7.874 1.906 11.824 1.00 91.75 99 CYS A CA 1
ATOM 769 C C . CYS A 1 99 ? -6.875 3.071 11.674 1.00 91.75 99 CYS A C 1
ATOM 771 O O . CYS A 1 99 ? -7.251 4.233 11.777 1.00 91.75 99 CYS A O 1
ATOM 773 N N . LEU A 1 100 ? -5.594 2.766 11.431 1.00 94.19 100 LEU A N 1
ATOM 774 C CA . LEU A 1 100 ? -4.526 3.771 11.364 1.00 94.19 100 LEU A CA 1
ATOM 775 C C . LEU A 1 100 ? -4.700 4.846 10.276 1.00 94.19 100 LEU A C 1
ATOM 777 O O . LEU A 1 100 ? -4.006 5.855 10.345 1.00 94.19 100 LEU A O 1
ATOM 781 N N . TYR A 1 101 ? -5.524 4.629 9.250 1.00 95.44 101 TYR A N 1
ATOM 782 C CA . TYR A 1 101 ? -5.639 5.517 8.088 1.00 95.44 101 TYR A CA 1
ATOM 783 C C . TYR A 1 101 ? -7.085 5.610 7.588 1.00 95.44 101 TYR A C 1
ATOM 785 O O . TYR A 1 101 ? -7.875 4.692 7.800 1.00 95.44 101 TYR A O 1
ATOM 793 N N . GLU A 1 102 ? -7.414 6.675 6.847 1.00 94.12 102 GLU A N 1
ATOM 794 C CA . GLU A 1 102 ? -8.758 6.875 6.273 1.00 94.12 102 GLU A CA 1
ATOM 795 C C . GLU A 1 102 ? -9.118 5.780 5.254 1.00 94.12 102 GLU A C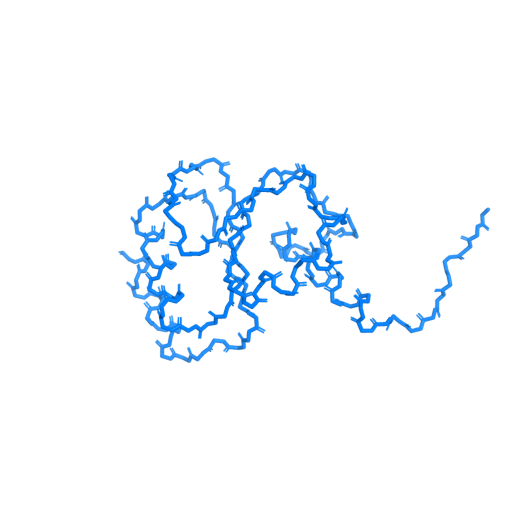 1
ATOM 797 O O . GLU A 1 102 ? -10.237 5.269 5.200 1.00 94.12 102 GLU A O 1
ATOM 802 N N . SER A 1 103 ? -8.158 5.440 4.392 1.00 94.12 103 SER A N 1
ATOM 803 C CA . SER A 1 103 ? -8.339 4.488 3.300 1.00 94.12 103 SER A CA 1
ATOM 804 C C . SER A 1 103 ? -7.039 3.758 2.976 1.00 94.12 103 SER A C 1
ATOM 806 O O . SER A 1 103 ? -5.944 4.296 3.148 1.00 94.12 103 SER A O 1
ATOM 808 N N . TYR A 1 104 ? -7.165 2.520 2.495 1.00 95.12 104 TYR A N 1
ATOM 809 C CA . TYR A 1 104 ? -6.050 1.591 2.318 1.00 95.12 104 TYR A CA 1
ATOM 810 C C . TYR A 1 104 ? -5.990 1.099 0.870 1.00 95.12 104 TYR A C 1
ATOM 812 O O . TYR A 1 104 ? -6.870 0.380 0.401 1.00 95.12 104 TYR A O 1
ATOM 820 N N . TYR A 1 105 ? -4.922 1.459 0.164 1.00 96.06 105 TYR A N 1
ATOM 821 C CA . TYR A 1 105 ? -4.655 1.063 -1.217 1.00 96.06 105 TYR A CA 1
ATOM 822 C C . TYR A 1 105 ? -3.541 0.024 -1.235 1.00 96.06 105 TYR A C 1
ATOM 824 O O . TYR A 1 105 ? -2.360 0.356 -1.131 1.00 96.06 105 TYR A O 1
ATOM 832 N N . LEU A 1 106 ? -3.919 -1.247 -1.348 1.00 96.19 106 LEU A N 1
ATOM 833 C CA . LEU A 1 106 ? -2.985 -2.369 -1.299 1.00 96.19 106 LEU A CA 1
ATOM 834 C C . LEU A 1 106 ? -2.450 -2.692 -2.698 1.00 96.19 106 LEU A C 1
ATOM 836 O O . LEU A 1 106 ? -3.206 -3.124 -3.565 1.00 96.19 106 LEU A O 1
ATOM 840 N N . ASN A 1 107 ? -1.148 -2.501 -2.915 1.00 96.38 107 ASN A N 1
ATOM 841 C CA . ASN A 1 107 ? -0.471 -2.808 -4.174 1.00 96.38 107 ASN A CA 1
ATOM 842 C C . ASN A 1 107 ? 0.646 -3.816 -3.910 1.00 96.38 107 ASN A C 1
ATOM 844 O O . ASN A 1 107 ? 1.678 -3.500 -3.314 1.00 96.38 107 ASN A O 1
ATOM 848 N N . PHE A 1 108 ? 0.424 -5.051 -4.349 1.00 97.06 108 PHE A N 1
ATOM 849 C CA . PHE A 1 108 ? 1.405 -6.113 -4.197 1.00 97.06 108 PHE A CA 1
ATOM 850 C C . PHE A 1 108 ? 2.377 -6.120 -5.377 1.00 97.06 108 PHE A C 1
ATOM 852 O O . PHE A 1 108 ? 1.963 -6.069 -6.533 1.00 97.06 108 PHE A O 1
ATOM 859 N N . ILE A 1 109 ? 3.675 -6.203 -5.080 1.00 95.19 109 ILE A N 1
ATOM 860 C CA . ILE A 1 109 ? 4.743 -6.257 -6.095 1.00 95.19 109 ILE A CA 1
ATOM 861 C C . ILE A 1 109 ? 4.637 -7.538 -6.94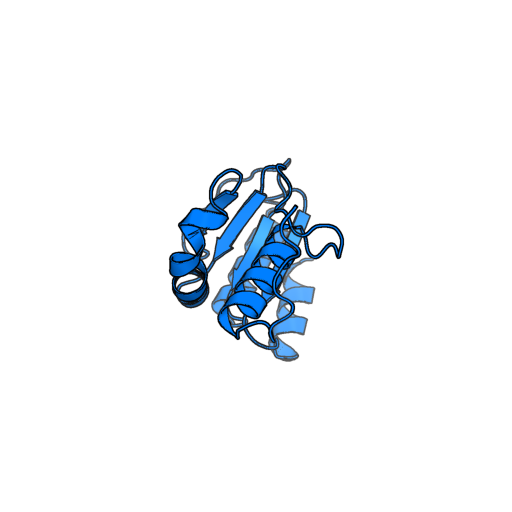2 1.00 95.19 109 ILE A C 1
ATOM 863 O O . ILE A 1 109 ? 5.016 -7.552 -8.112 1.00 95.19 109 ILE A O 1
ATOM 867 N N . ALA A 1 110 ? 4.093 -8.608 -6.360 1.00 95.38 110 ALA A N 1
ATOM 868 C CA . ALA A 1 110 ? 3.826 -9.881 -7.018 1.00 95.38 110 ALA A CA 1
ATOM 869 C C . ALA A 1 110 ? 2.351 -10.282 -6.835 1.00 95.38 110 ALA A C 1
ATOM 871 O O . ALA A 1 110 ? 1.682 -9.748 -5.947 1.00 95.38 110 ALA A O 1
ATOM 872 N N . PRO A 1 111 ? 1.837 -11.242 -7.625 1.00 96.12 111 PRO A N 1
ATOM 873 C CA . PRO A 1 111 ? 0.515 -11.813 -7.395 1.00 96.12 111 PRO A CA 1
ATOM 874 C C . PRO A 1 111 ? 0.387 -12.357 -5.967 1.00 96.12 111 PRO A C 1
ATOM 876 O O . PRO A 1 111 ? 1.272 -13.075 -5.498 1.00 96.12 111 PRO A O 1
ATOM 879 N N . ILE A 1 112 ? -0.706 -12.013 -5.283 1.00 96.12 112 ILE A N 1
ATOM 880 C CA . ILE A 1 112 ? -0.992 -12.522 -3.941 1.00 96.12 112 ILE A CA 1
ATOM 881 C C . ILE A 1 112 ? -1.516 -13.971 -4.027 1.00 96.12 112 ILE A C 1
ATOM 883 O O . ILE A 1 112 ? -2.462 -14.218 -4.774 1.00 96.12 112 ILE A O 1
ATOM 887 N N . PRO A 1 113 ? -0.923 -14.928 -3.290 1.00 96.19 113 PRO A N 1
ATOM 888 C CA . PRO A 1 113 ? -1.459 -16.282 -3.138 1.00 96.19 113 PRO A CA 1
ATOM 889 C C . PRO A 1 113 ? -2.835 -16.318 -2.450 1.00 96.19 113 PRO A C 1
ATOM 891 O O . PRO A 1 113 ? -3.103 -15.511 -1.558 1.00 96.19 113 PRO A O 1
ATOM 894 N N . ASP A 1 114 ? -3.682 -17.286 -2.810 1.00 96.00 114 ASP A N 1
ATOM 895 C CA . ASP A 1 114 ? -5.057 -17.403 -2.290 1.00 96.00 114 ASP A CA 1
ATOM 896 C C . ASP A 1 114 ? -5.122 -17.558 -0.762 1.00 96.00 114 ASP A C 1
ATOM 898 O O . ASP A 1 114 ? -6.007 -16.999 -0.112 1.00 96.00 114 ASP A O 1
ATOM 902 N N . ASP A 1 115 ? -4.176 -18.285 -0.164 1.00 95.69 115 ASP A N 1
ATOM 903 C CA . ASP A 1 115 ? -4.091 -18.477 1.286 1.00 95.69 115 ASP A CA 1
ATOM 904 C C . ASP A 1 115 ? -3.798 -17.159 2.016 1.00 95.69 115 ASP A C 1
ATOM 906 O O . ASP A 1 115 ? -4.410 -16.855 3.044 1.00 95.69 115 ASP A O 1
ATOM 910 N N . LEU A 1 116 ? -2.911 -16.338 1.451 1.00 96.00 116 LEU A N 1
ATOM 911 C CA . LEU A 1 116 ? -2.582 -15.020 1.981 1.00 96.00 116 LEU A CA 1
ATOM 912 C C . LEU A 1 116 ? -3.716 -14.015 1.770 1.00 96.00 116 LEU A C 1
ATOM 914 O O . LEU A 1 116 ? -3.974 -13.199 2.655 1.00 96.00 116 LEU A O 1
ATOM 918 N N . LEU A 1 117 ? -4.426 -14.099 0.644 1.00 94.44 117 LEU A N 1
ATOM 919 C CA . LEU A 1 117 ? -5.615 -13.287 0.396 1.00 94.44 117 LEU A CA 1
ATOM 920 C C . LEU A 1 117 ? -6.732 -13.616 1.399 1.00 94.44 117 LEU A C 1
ATOM 922 O O . LEU A 1 117 ? -7.336 -12.707 1.968 1.00 94.44 117 LEU A O 1
ATOM 926 N N . GLY A 1 118 ? -6.969 -14.903 1.668 1.00 93.56 118 GLY A N 1
ATOM 927 C CA . GLY A 1 118 ? -7.926 -15.346 2.683 1.00 93.56 118 GLY A CA 1
ATOM 928 C C . GLY A 1 118 ? -7.546 -14.892 4.097 1.00 93.56 118 GLY A C 1
ATOM 929 O O . GLY A 1 118 ? -8.401 -14.426 4.856 1.00 93.56 118 GLY A O 1
ATOM 930 N N . ALA A 1 119 ? -6.256 -14.960 4.439 1.00 91.88 119 ALA A N 1
ATOM 931 C CA . ALA A 1 119 ? -5.744 -14.457 5.713 1.00 91.88 119 ALA A CA 1
ATOM 932 C C . ALA A 1 119 ? -5.946 -12.940 5.859 1.00 91.88 119 ALA A C 1
ATOM 934 O O . ALA A 1 119 ? -6.387 -12.483 6.913 1.00 91.88 119 ALA A O 1
ATOM 935 N N . LEU A 1 120 ? -5.681 -12.169 4.800 1.00 92.31 120 LEU A N 1
ATOM 936 C CA . LEU A 1 120 ? -5.906 -10.724 4.776 1.00 92.31 120 LEU A CA 1
ATOM 937 C C . LEU A 1 120 ? -7.386 -10.377 4.982 1.00 92.31 120 LEU A C 1
ATOM 939 O O . LEU A 1 120 ? -7.700 -9.523 5.805 1.00 92.31 120 LEU A O 1
ATOM 943 N N . ALA A 1 121 ? -8.287 -11.062 4.273 1.00 90.00 121 ALA A N 1
ATOM 944 C CA . ALA A 1 121 ? -9.727 -10.834 4.383 1.00 90.00 121 ALA A CA 1
ATOM 945 C C . ALA A 1 121 ? -10.261 -11.124 5.795 1.00 90.00 121 ALA A C 1
ATOM 947 O O . ALA A 1 121 ? -11.155 -10.432 6.270 1.00 90.00 121 ALA A O 1
ATOM 948 N N . THR A 1 122 ? -9.697 -12.125 6.475 1.00 87.25 122 THR A N 1
ATOM 949 C CA . THR A 1 122 ? -10.092 -12.480 7.848 1.00 87.25 122 THR A CA 1
ATOM 950 C C . THR A 1 122 ? -9.491 -11.530 8.885 1.00 87.25 122 THR A C 1
ATOM 952 O O . THR A 1 122 ? -10.123 -11.250 9.895 1.00 87.25 122 THR A O 1
ATOM 955 N N . GLY A 1 123 ? -8.272 -11.035 8.651 1.00 76.56 123 GLY A N 1
ATOM 956 C CA . GLY A 1 123 ? -7.581 -10.117 9.562 1.00 76.56 123 GLY A CA 1
ATOM 957 C C . GLY A 1 123 ? -8.106 -8.679 9.546 1.00 76.56 123 GLY A C 1
ATOM 958 O O . GLY A 1 123 ? -7.675 -7.887 10.374 1.00 76.56 123 GLY A O 1
ATOM 959 N N . ALA A 1 124 ? -8.997 -8.343 8.611 1.00 68.62 124 ALA A N 1
ATOM 960 C CA . ALA A 1 124 ? -9.623 -7.027 8.478 1.00 68.62 124 ALA A CA 1
ATOM 961 C C . ALA A 1 124 ? -11.002 -6.921 9.174 1.00 68.62 124 ALA A C 1
ATOM 963 O O . ALA A 1 124 ? -11.735 -5.969 8.909 1.00 68.62 124 ALA A O 1
ATOM 964 N N . LEU A 1 125 ? -11.371 -7.917 9.994 1.00 58.28 125 LEU A N 1
ATOM 965 C CA . LEU A 1 125 ? -12.653 -8.025 10.709 1.00 58.28 125 LEU A CA 1
ATOM 966 C C . LEU A 1 125 ? -12.575 -7.545 12.161 1.00 58.28 125 LEU A C 1
ATOM 968 O O . LEU A 1 125 ? -11.517 -7.750 12.796 1.00 58.28 125 LEU A O 1
#

pLDDT: mean 86.04, std 12.85, range [38.0, 97.25]

Sequence (125 aa):
MTSPSNGPLSLRDHQIAAIKQILNLNTSSSATVDTAWKVLIYDELGQDIIAPLFTEIKIYLLFKSLKSDRDPVDEIAAVYFIMPIKDSISRIGKDLAECLYESYYLNFIAPIPDDLLGALATGAL

InterPro domains:
  IPR001619 Sec1-like protein [PF00995] (38-122)
  IPR036045 Sec1-like superfamily [SSF56815] (8-123)
  IPR043154 Sec1-like, domain 1 [G3DSA:3.40.50.2060] (9-125)